Protein AF-A0A7V4J3A4-F1 (afdb_monomer)

Secondary structure (DSSP, 8-state):
-----------------------------------EEE---HHHHHHHHT-SB--S----EEEE-TTSEEEEEEEETTEEEEEEEESS---TT-S-----

Radius of gyration: 26.7 Å; Cα contacts (8 Å, |Δi|>4): 91; chains: 1; bounding box: 48×89×44 Å

pLDDT: mean 77.73, std 22.08, range [35.5, 98.44]

Foldseek 3Di:
DDDDDDDDDDDDDDDDDDDDPPDDDDPDDDPPPQWAWDPDWPVCVCVVPVAPEEDPGDDTDHTDGAQDWDWDFDDDPNHTYTDTDHRDDDDPPDPDPDDD

Nearest PDB structures (foldseek):
  3bb1-assembly4_G  TM=2.651E-01  e=6.239E+00  Pisum sativum
  4o25-assembly2_B  TM=3.210E-01  e=9.818E+00  Mus musculus

Structure (mmCIF, N/CA/C/O backbone):
data_AF-A0A7V4J3A4-F1
#
_entry.id   AF-A0A7V4J3A4-F1
#
loop_
_atom_site.group_PDB
_atom_site.id
_atom_site.type_symbol
_atom_site.label_atom_id
_atom_site.label_alt_id
_atom_site.label_comp_id
_atom_site.label_asym_id
_atom_site.label_entity_id
_atom_site.label_seq_id
_atom_site.pdbx_PDB_ins_code
_atom_site.Cartn_x
_atom_site.Cartn_y
_atom_site.Cartn_z
_atom_site.occupancy
_atom_site.B_iso_or_equiv
_atom_site.auth_seq_id
_atom_site.auth_comp_id
_atom_site.auth_asym_id
_atom_site.auth_atom_id
_atom_site.pdbx_PDB_model_num
ATOM 1 N N . MET A 1 1 ? -27.247 73.627 3.695 1.00 38.22 1 MET A N 1
ATOM 2 C CA . MET A 1 1 ? -27.952 73.612 4.994 1.00 38.22 1 MET A CA 1
ATOM 3 C C . MET A 1 1 ? -29.108 72.636 4.862 1.00 38.22 1 MET A C 1
ATOM 5 O O . MET A 1 1 ? -29.924 72.852 3.978 1.00 38.22 1 MET A O 1
ATOM 9 N N . ALA A 1 2 ? -29.097 71.603 5.714 1.00 40.62 2 ALA A N 1
ATOM 10 C CA . ALA A 1 2 ? -29.952 70.404 5.799 1.00 40.62 2 ALA A CA 1
ATOM 11 C C . ALA A 1 2 ? -29.646 69.289 4.756 1.00 40.62 2 ALA A C 1
ATOM 13 O O . ALA A 1 2 ? -29.792 69.542 3.567 1.00 40.62 2 ALA A O 1
ATOM 14 N N . GLU A 1 3 ? -29.029 68.130 5.075 1.00 41.81 3 GLU A N 1
ATOM 15 C CA . GLU A 1 3 ? -29.383 67.046 6.046 1.00 41.81 3 GLU A CA 1
ATOM 16 C C . GLU A 1 3 ? -30.711 66.372 5.610 1.00 41.81 3 GLU A C 1
ATOM 18 O O . GLU A 1 3 ? -31.686 67.085 5.424 1.00 41.81 3 GLU A O 1
ATOM 23 N N . LEU A 1 4 ? -30.884 65.064 5.357 1.00 38.25 4 LEU A N 1
ATOM 24 C CA . LEU A 1 4 ? -30.324 63.816 5.903 1.00 38.25 4 LEU A CA 1
ATOM 25 C C . LEU A 1 4 ? -30.667 62.615 4.987 1.00 38.25 4 LEU A C 1
ATOM 27 O O . LEU A 1 4 ? -31.643 62.667 4.243 1.00 38.25 4 LEU A O 1
ATOM 31 N N . GLY A 1 5 ? -29.975 61.486 5.189 1.00 35.50 5 GLY A N 1
ATOM 32 C CA . GLY A 1 5 ? -30.557 60.145 4.995 1.00 35.50 5 GLY A CA 1
ATOM 33 C C . GLY A 1 5 ? -29.659 59.180 4.218 1.00 35.50 5 GLY A C 1
ATOM 34 O O . GLY A 1 5 ? -29.697 59.150 2.998 1.00 35.50 5 GLY A O 1
ATOM 35 N N . LEU A 1 6 ? -28.721 58.497 4.884 1.00 43.00 6 LEU A N 1
ATOM 36 C CA . LEU A 1 6 ? -28.856 57.094 5.326 1.00 43.00 6 LEU A CA 1
ATOM 37 C C . LEU A 1 6 ? -29.116 56.091 4.192 1.00 43.00 6 LEU A C 1
ATOM 39 O O . LEU A 1 6 ? -30.218 56.013 3.659 1.00 43.00 6 LEU A O 1
ATOM 43 N N . GLY A 1 7 ? -28.133 55.223 3.938 1.00 36.91 7 GLY A N 1
ATOM 44 C CA . GLY A 1 7 ? -28.383 53.974 3.225 1.00 36.91 7 GLY A CA 1
ATOM 45 C C . GLY A 1 7 ? -27.146 53.318 2.629 1.00 36.91 7 GLY A C 1
ATOM 46 O O . GLY A 1 7 ? -26.986 53.316 1.417 1.00 36.91 7 GLY A O 1
ATOM 47 N N . ALA A 1 8 ? -26.303 52.695 3.453 1.00 53.31 8 ALA A N 1
ATOM 48 C CA . ALA A 1 8 ? -25.577 51.520 2.973 1.00 53.31 8 ALA A CA 1
ATOM 49 C C . ALA A 1 8 ? -26.544 50.328 3.022 1.00 53.31 8 ALA A C 1
ATOM 51 O O . ALA A 1 8 ? -27.169 50.096 4.062 1.00 53.31 8 ALA A O 1
ATOM 52 N N . PRO A 1 9 ? -26.674 49.562 1.928 1.00 48.41 9 PRO A N 1
ATOM 53 C CA . PRO A 1 9 ? -26.463 48.130 2.100 1.00 48.41 9 PRO A CA 1
ATOM 54 C C . PRO A 1 9 ? -25.792 47.420 0.907 1.00 48.41 9 PRO A C 1
ATOM 56 O O . PRO A 1 9 ? -26.167 47.599 -0.241 1.00 48.41 9 PRO A O 1
ATOM 59 N N . ARG A 1 10 ? -24.899 46.499 1.294 1.00 43.31 10 ARG A N 1
ATOM 60 C CA . ARG A 1 10 ? -24.760 45.095 0.851 1.00 43.31 10 ARG A CA 1
ATOM 61 C C . ARG A 1 10 ? -24.271 44.748 -0.567 1.00 43.31 10 ARG A C 1
ATOM 63 O O . ARG A 1 10 ? -24.798 45.171 -1.582 1.00 43.31 10 ARG A O 1
ATOM 70 N N . LEU A 1 11 ? -23.290 43.839 -0.515 1.00 49.56 11 LEU A N 1
ATOM 71 C CA . LEU A 1 11 ? -22.877 42.812 -1.473 1.00 49.56 11 LEU A CA 1
ATOM 72 C C . LEU A 1 11 ? -23.989 42.245 -2.372 1.00 49.56 11 LEU A C 1
ATOM 74 O O . LEU A 1 11 ? -25.128 42.131 -1.920 1.00 49.56 11 LEU A O 1
ATOM 78 N N . ALA A 1 12 ? -23.509 41.693 -3.501 1.00 42.28 12 ALA A N 1
ATOM 79 C CA . ALA A 1 12 ? -24.136 40.831 -4.521 1.00 42.28 12 ALA A CA 1
ATOM 80 C C . ALA A 1 12 ? -24.311 41.641 -5.827 1.00 42.28 12 ALA A C 1
ATOM 82 O O . ALA A 1 12 ? -24.808 42.754 -5.797 1.00 42.28 12 ALA A O 1
ATOM 83 N N . ASP A 1 13 ? -23.760 41.301 -6.996 1.00 48.00 13 ASP A N 1
ATOM 84 C CA . ASP A 1 13 ? -23.892 40.039 -7.726 1.00 48.00 13 ASP A CA 1
ATOM 85 C C . ASP A 1 13 ? -23.024 40.063 -9.002 1.00 48.00 13 ASP A C 1
ATOM 87 O O . ASP A 1 13 ? -23.539 40.414 -10.055 1.00 48.00 13 ASP A O 1
ATOM 91 N N . HIS A 1 14 ? -21.725 39.748 -8.995 1.00 45.56 14 HIS A N 1
ATOM 92 C CA . HIS A 1 14 ? -20.967 39.609 -10.262 1.00 45.56 14 HIS A CA 1
ATOM 93 C C . HIS A 1 14 ? -20.177 38.292 -10.278 1.00 45.56 14 HIS A C 1
ATOM 95 O O . HIS A 1 14 ? -18.949 38.260 -10.253 1.00 45.56 14 HIS A O 1
ATOM 101 N N . CYS A 1 15 ? -20.922 37.182 -10.313 1.00 41.31 15 CYS A N 1
ATOM 102 C CA . CYS A 1 15 ? -20.428 35.865 -10.707 1.00 41.31 15 CYS A CA 1
ATOM 103 C C . CYS A 1 15 ? -20.913 35.525 -12.126 1.00 41.31 15 CYS A C 1
ATOM 105 O O . CYS A 1 15 ? -22.031 35.048 -12.277 1.00 41.31 15 CYS A O 1
ATOM 107 N N . LEU A 1 16 ? -19.994 35.687 -13.097 1.00 51.72 16 LEU A N 1
ATOM 108 C CA . LEU A 1 16 ? -19.887 34.982 -14.396 1.00 51.72 16 LEU A CA 1
ATOM 109 C C . LEU A 1 16 ? -21.030 35.243 -15.413 1.00 51.72 16 LEU A C 1
ATOM 111 O O . LEU A 1 16 ? -22.113 35.623 -14.988 1.00 51.72 16 LEU A O 1
ATOM 115 N N . PRO A 1 17 ? -20.857 35.058 -16.750 1.00 46.97 17 PRO A N 1
ATOM 116 C CA . PRO A 1 17 ? -19.929 34.128 -17.416 1.00 46.97 17 PRO A CA 1
ATOM 117 C C . PRO A 1 17 ? -19.329 34.609 -18.762 1.00 46.97 17 PRO A C 1
ATOM 119 O O . PRO A 1 17 ? -20.051 34.963 -19.692 1.00 46.97 17 PRO A O 1
ATOM 122 N N . THR A 1 18 ? -18.013 34.472 -18.957 1.00 45.25 18 THR A N 1
ATOM 123 C CA . THR A 1 18 ? -17.420 34.614 -20.301 1.00 45.25 18 THR A CA 1
ATOM 124 C C . THR A 1 18 ? -16.850 33.287 -20.786 1.00 45.25 18 THR A C 1
ATOM 126 O O . THR A 1 18 ? -15.768 32.866 -20.396 1.00 45.25 18 THR A O 1
ATOM 129 N N . ALA A 1 19 ? -17.626 32.677 -21.680 1.00 48.25 19 ALA A N 1
ATOM 130 C CA . ALA A 1 19 ? -17.190 31.878 -22.819 1.00 48.25 19 ALA A CA 1
ATOM 131 C C . ALA A 1 19 ? -16.339 30.627 -22.543 1.00 48.25 19 ALA A C 1
ATOM 133 O O . ALA A 1 19 ? -15.111 30.614 -22.617 1.00 48.25 19 ALA A O 1
ATOM 134 N N . VAL A 1 20 ? -17.056 29.510 -22.420 1.00 47.00 20 VAL A N 1
ATOM 135 C CA . VAL A 1 20 ? -16.577 28.177 -22.785 1.00 47.00 20 VAL A CA 1
ATOM 136 C C . VAL A 1 20 ? -16.241 28.169 -24.285 1.00 47.00 20 VAL A C 1
ATOM 138 O O . VAL A 1 20 ? -17.100 27.937 -25.129 1.00 47.00 20 VAL A O 1
ATOM 141 N N . LEU A 1 21 ? -14.978 28.415 -24.631 1.00 48.34 21 LEU A N 1
ATOM 142 C CA . LEU A 1 21 ? -14.401 28.054 -25.928 1.00 48.34 21 LEU A CA 1
ATOM 143 C C . LEU A 1 21 ? -13.641 26.733 -25.760 1.00 48.34 21 LEU A C 1
ATOM 145 O O . LEU A 1 21 ? -12.414 26.688 -25.710 1.00 48.34 21 LEU A O 1
ATOM 149 N N . LEU A 1 22 ? -14.395 25.632 -25.690 1.00 49.72 22 LEU A N 1
ATOM 150 C CA . LEU A 1 22 ? -13.882 24.273 -25.888 1.00 49.72 22 LEU A CA 1
ATOM 151 C C . LEU A 1 22 ? -13.516 24.092 -27.368 1.00 49.72 22 LEU A C 1
ATOM 153 O O . LEU A 1 22 ? -14.213 23.441 -28.146 1.00 49.72 22 LEU A O 1
ATOM 157 N N . ARG A 1 23 ? -12.402 24.698 -27.781 1.00 45.56 23 ARG A N 1
ATOM 158 C CA . ARG A 1 23 ? -11.785 24.441 -29.080 1.00 45.56 23 ARG A CA 1
ATOM 159 C C . ARG A 1 23 ? -10.813 23.278 -28.905 1.00 45.56 23 ARG A C 1
ATOM 161 O O . ARG A 1 23 ? -9.719 23.459 -28.390 1.00 45.56 23 ARG A O 1
ATOM 168 N N . ARG A 1 24 ? -11.279 22.084 -29.291 1.00 53.88 24 ARG A N 1
ATOM 169 C CA . ARG A 1 24 ? -10.513 20.864 -29.615 1.00 53.88 24 ARG A CA 1
ATOM 170 C C . ARG A 1 24 ? -8.987 21.007 -29.464 1.00 53.88 24 ARG A C 1
ATOM 172 O O . ARG A 1 24 ? -8.303 21.336 -30.430 1.00 53.88 24 ARG A O 1
ATOM 179 N N . TYR A 1 25 ? -8.465 20.624 -28.305 1.00 54.91 25 TYR A N 1
ATOM 180 C CA . TYR A 1 25 ? -7.124 20.057 -28.202 1.00 54.91 25 TYR A CA 1
ATOM 181 C C . TYR A 1 25 ? -7.291 18.592 -27.807 1.00 54.91 25 TYR A C 1
ATOM 183 O O . TYR A 1 25 ? -7.616 18.280 -26.670 1.00 54.91 25 TYR A O 1
ATOM 191 N N . PHE A 1 26 ? -7.182 17.721 -28.812 1.00 46.66 26 PHE A N 1
ATOM 192 C CA . PHE A 1 26 ? -6.625 16.372 -28.710 1.00 46.66 26 PHE A CA 1
ATOM 193 C C . PHE A 1 26 ? -6.857 15.614 -27.383 1.00 46.66 26 PHE A C 1
ATOM 195 O O . PHE A 1 26 ? -6.073 15.701 -26.441 1.00 46.66 26 PHE A O 1
ATOM 202 N N . LEU A 1 27 ? -7.866 14.741 -27.360 1.00 61.75 27 LEU A N 1
ATOM 203 C CA . LEU A 1 27 ? -7.775 13.501 -26.584 1.00 61.75 27 LEU A CA 1
ATOM 204 C C . LEU A 1 27 ? -6.569 12.710 -27.119 1.00 61.75 27 LEU A C 1
ATOM 206 O O . LEU A 1 27 ? -6.575 12.341 -28.292 1.00 61.75 27 LEU A O 1
ATOM 210 N N . GLY A 1 28 ? -5.529 12.473 -26.307 1.00 53.22 28 GLY A N 1
ATOM 211 C CA . GLY A 1 28 ? -4.380 11.700 -26.804 1.00 53.22 28 GLY A CA 1
ATOM 212 C C . GLY A 1 28 ? -3.221 11.339 -25.871 1.00 53.22 28 GLY A C 1
ATOM 213 O O . GLY A 1 28 ? -2.359 10.583 -26.302 1.00 53.22 28 GLY A O 1
ATOM 214 N N . ARG A 1 29 ? -3.160 11.804 -24.617 1.00 58.88 29 ARG A N 1
ATOM 215 C CA . ARG A 1 29 ? -2.251 11.255 -23.589 1.00 58.88 29 ARG A CA 1
ATOM 216 C C . ARG A 1 29 ? -2.912 11.422 -22.227 1.00 58.88 29 ARG A C 1
ATOM 218 O O . ARG A 1 29 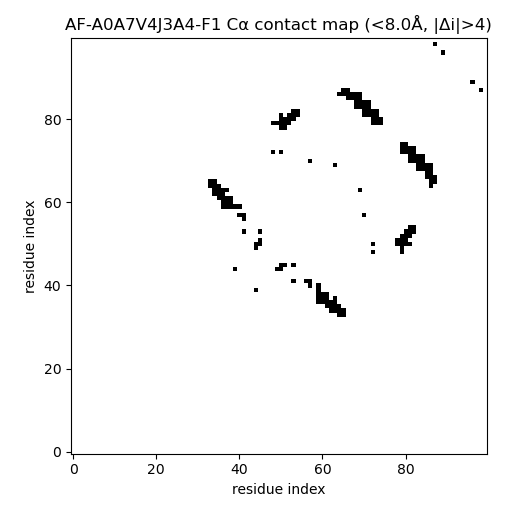? -2.978 12.534 -21.716 1.00 58.88 29 ARG A O 1
ATOM 225 N N . GLY A 1 30 ? -3.432 10.335 -21.660 1.00 61.47 30 GLY A N 1
ATOM 226 C CA . GLY A 1 30 ? -3.840 10.340 -20.259 1.00 61.47 30 GLY A CA 1
ATOM 227 C C . GLY A 1 30 ? -2.634 10.742 -19.418 1.00 61.47 30 GLY A C 1
ATOM 228 O O . GLY A 1 30 ? -1.575 10.124 -19.526 1.00 61.47 30 GLY A O 1
ATOM 229 N N . VAL A 1 31 ? -2.762 11.814 -18.640 1.00 68.12 31 VAL A N 1
ATOM 230 C CA . VAL A 1 31 ? -1.813 12.122 -17.569 1.00 68.12 31 VAL A CA 1
ATOM 231 C C . VAL A 1 31 ? -1.754 10.884 -16.682 1.00 68.12 31 VAL A C 1
ATOM 233 O O . VAL A 1 31 ? -2.719 10.565 -15.995 1.00 68.12 31 VAL A O 1
ATOM 236 N N . MET A 1 32 ? -0.656 10.133 -16.764 1.00 72.44 32 MET A N 1
ATOM 237 C CA . MET A 1 32 ? -0.418 9.022 -15.853 1.00 72.44 32 MET A CA 1
ATOM 238 C C . MET A 1 32 ? -0.433 9.595 -14.437 1.00 72.44 32 MET A C 1
ATOM 240 O O . MET A 1 32 ? 0.289 10.552 -14.147 1.00 72.44 32 MET A O 1
ATOM 244 N N . CYS A 1 33 ? -1.250 9.025 -13.558 1.00 79.88 33 CYS A N 1
ATOM 245 C CA . CYS A 1 33 ? -1.229 9.310 -12.128 1.00 79.88 33 CYS A CA 1
ATOM 246 C C . CYS A 1 33 ? 0.058 8.729 -11.516 1.00 79.88 33 CYS A C 1
ATOM 248 O O . CYS A 1 33 ? 0.056 7.710 -10.838 1.00 79.88 33 CYS A O 1
ATOM 250 N N . GLY A 1 34 ? 1.188 9.376 -11.806 1.00 86.38 34 GLY A N 1
ATOM 251 C CA . GLY A 1 34 ? 2.510 8.988 -11.320 1.00 86.38 34 GLY A CA 1
ATOM 252 C C . GLY A 1 34 ? 2.826 9.508 -9.921 1.00 86.38 34 GLY A C 1
ATOM 253 O O . GLY A 1 34 ? 3.916 9.250 -9.431 1.00 86.38 34 GLY A O 1
ATOM 254 N N . ARG A 1 35 ? 1.919 10.258 -9.277 1.00 92.88 35 ARG A N 1
ATOM 255 C CA . ARG A 1 35 ? 2.081 10.751 -7.899 1.00 92.88 35 ARG A CA 1
ATOM 256 C C . ARG A 1 35 ? 0.741 10.783 -7.173 1.00 92.88 35 ARG A C 1
ATOM 258 O O . ARG A 1 35 ? -0.279 11.051 -7.806 1.00 92.88 35 ARG A O 1
ATOM 265 N N . PHE A 1 36 ? 0.750 10.546 -5.864 1.00 93.81 36 PHE A N 1
ATOM 266 C CA . PHE A 1 36 ? -0.450 10.643 -5.030 1.00 93.81 36 PHE A CA 1
ATOM 267 C C . PHE A 1 36 ? -0.137 11.069 -3.591 1.00 93.81 36 PHE A C 1
ATOM 269 O O . PHE A 1 36 ? 1.021 11.252 -3.209 1.00 93.81 36 PHE A O 1
ATOM 276 N N . VAL A 1 37 ? -1.198 11.269 -2.810 1.00 95.44 37 VAL A N 1
ATOM 277 C CA . VAL A 1 37 ? -1.148 11.714 -1.416 1.00 95.44 37 VAL A CA 1
ATOM 278 C C . VAL A 1 37 ? -1.700 10.620 -0.511 1.00 95.44 37 VAL A C 1
ATOM 280 O O . VAL A 1 37 ? -2.748 10.049 -0.798 1.00 95.44 37 VAL A O 1
ATOM 283 N N . LEU A 1 38 ? -1.031 10.398 0.615 1.00 95.44 38 LEU A N 1
ATOM 284 C CA . LEU A 1 38 ? -1.552 9.692 1.776 1.00 95.44 38 LEU A CA 1
ATOM 285 C C . LEU A 1 38 ? -1.671 10.693 2.928 1.00 95.44 38 LEU A C 1
ATOM 287 O O . LEU A 1 38 ? -0.671 11.020 3.566 1.00 95.44 38 LEU A O 1
ATOM 291 N N . TYR A 1 39 ? -2.877 11.205 3.162 1.00 95.75 39 TYR A N 1
ATOM 292 C CA . TYR A 1 39 ? -3.169 12.128 4.267 1.00 95.75 39 TYR A CA 1
ATOM 293 C C . TYR A 1 39 ? -3.962 11.469 5.402 1.00 95.75 39 TYR A C 1
ATOM 295 O O . TYR A 1 39 ? -3.985 12.010 6.504 1.00 95.75 39 TYR A O 1
ATOM 303 N N . SER A 1 40 ? -4.588 10.318 5.143 1.00 95.88 40 SER A N 1
ATOM 304 C CA . SER A 1 40 ? -5.379 9.585 6.130 1.00 95.88 40 SER A CA 1
ATOM 305 C C . SER A 1 40 ? -4.503 9.014 7.241 1.00 95.88 40 SER A C 1
ATOM 307 O O . SER A 1 40 ? -3.402 8.508 7.003 1.00 95.88 40 SER A O 1
ATOM 309 N N . SER A 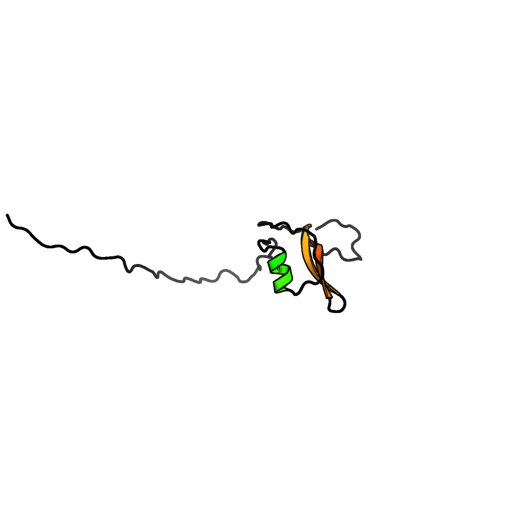1 41 ? -5.019 9.087 8.459 1.00 95.81 41 SER A N 1
ATOM 310 C CA . SER A 1 41 ? -4.485 8.397 9.624 1.00 95.81 41 SER A CA 1
ATOM 311 C C . SER A 1 41 ? -4.668 6.884 9.503 1.00 95.81 41 SER A C 1
ATOM 313 O O . SER A 1 41 ? -5.460 6.382 8.702 1.00 95.81 41 SER A O 1
ATOM 315 N N . LEU A 1 42 ? -3.922 6.139 10.320 1.00 95.69 42 LEU A N 1
ATOM 316 C CA . LEU A 1 42 ? -4.047 4.687 10.344 1.00 95.69 42 LEU A CA 1
ATOM 317 C C . LEU A 1 42 ? -5.447 4.243 10.789 1.00 95.69 42 LEU A C 1
ATOM 319 O O . LEU A 1 42 ? -6.000 3.332 10.183 1.00 95.69 42 LEU A O 1
ATOM 323 N N . ASP A 1 43 ? -6.028 4.904 11.791 1.00 96.19 43 ASP A N 1
ATOM 324 C CA . ASP A 1 43 ? -7.347 4.551 12.330 1.00 96.19 43 ASP A CA 1
ATOM 325 C C . ASP A 1 43 ? -8.457 4.737 11.288 1.00 96.19 43 ASP A C 1
ATOM 327 O O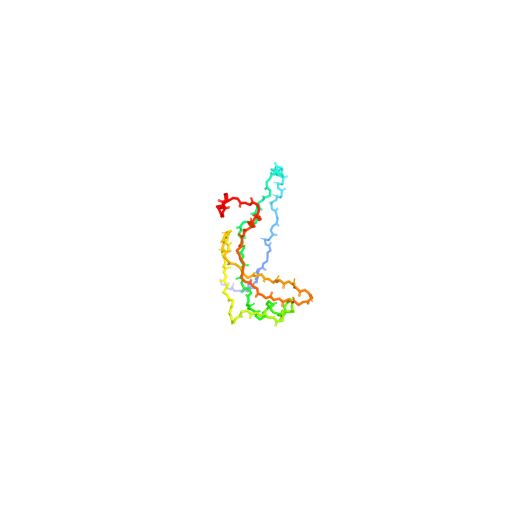 . ASP A 1 43 ? -9.320 3.872 11.144 1.00 96.19 43 ASP A O 1
ATOM 331 N N . GLU A 1 44 ? -8.393 5.810 10.491 1.00 97.06 44 GLU A N 1
ATOM 332 C CA . GLU A 1 44 ? -9.323 6.030 9.374 1.00 97.06 44 GLU A CA 1
ATOM 333 C C . GLU A 1 44 ? -9.243 4.900 8.342 1.00 97.06 44 GLU A C 1
ATOM 335 O O . GLU A 1 44 ? -10.269 4.445 7.843 1.00 97.06 44 GLU A O 1
ATOM 340 N N . ILE A 1 45 ? -8.036 4.415 8.035 1.00 96.88 45 ILE A N 1
ATOM 341 C CA . ILE A 1 45 ? -7.833 3.304 7.095 1.00 96.88 45 ILE A CA 1
ATOM 342 C C . ILE A 1 45 ? -8.343 1.994 7.697 1.00 96.88 45 ILE A C 1
ATOM 344 O O . ILE A 1 45 ? -9.040 1.240 7.020 1.00 96.88 45 ILE A O 1
ATOM 348 N N . VAL A 1 46 ? -8.031 1.725 8.967 1.00 9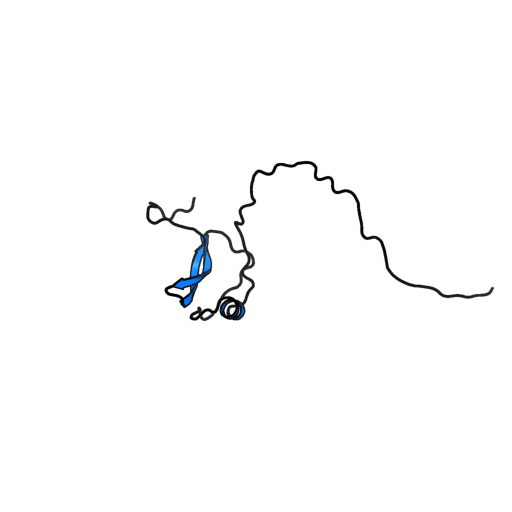7.25 46 VAL A N 1
ATOM 349 C CA . VAL A 1 46 ? -8.489 0.516 9.662 1.00 97.25 46 VAL A CA 1
ATOM 350 C C . VAL A 1 46 ? -10.011 0.450 9.669 1.00 97.25 46 VAL A C 1
ATOM 352 O O . VAL A 1 46 ? -10.575 -0.584 9.317 1.00 97.25 46 VAL A O 1
ATOM 355 N N . GLN A 1 47 ? -10.669 1.563 9.989 1.00 97.31 47 GLN A N 1
ATOM 356 C CA . GLN A 1 47 ? -12.122 1.651 10.014 1.00 97.31 47 GLN A CA 1
ATOM 357 C C . GLN A 1 47 ? -12.740 1.565 8.613 1.00 97.31 47 GLN A C 1
ATOM 359 O O . GLN A 1 47 ? -13.732 0.865 8.428 1.00 97.31 47 GLN A O 1
ATOM 364 N N . ALA A 1 48 ? -12.176 2.262 7.622 1.00 97.69 48 ALA A N 1
ATOM 365 C CA . ALA A 1 48 ? -12.738 2.304 6.273 1.00 97.69 48 ALA A CA 1
ATOM 366 C C . ALA A 1 48 ? -12.650 0.956 5.542 1.00 97.69 48 ALA A C 1
ATOM 368 O O . ALA A 1 48 ? -13.512 0.654 4.717 1.00 97.69 48 ALA A O 1
ATOM 369 N N . PHE A 1 49 ? -11.616 0.159 5.828 1.00 97.38 49 PHE A N 1
ATOM 370 C CA . PHE A 1 49 ? -11.352 -1.093 5.118 1.00 97.38 49 PHE A CA 1
ATOM 371 C C . PHE A 1 49 ? -11.572 -2.361 5.953 1.00 97.38 49 PHE A C 1
ATOM 373 O O . PHE A 1 49 ? -11.430 -3.451 5.398 1.00 97.38 49 PHE A O 1
ATOM 380 N N . ASP A 1 50 ? -11.952 -2.241 7.229 1.00 97.50 50 ASP A N 1
ATOM 381 C CA . ASP A 1 50 ? -12.102 -3.366 8.166 1.00 97.50 50 ASP A CA 1
ATOM 382 C C . ASP A 1 50 ? -10.803 -4.189 8.277 1.00 97.50 50 ASP A C 1
ATOM 384 O O . ASP A 1 50 ? -10.725 -5.375 7.949 1.00 97.50 50 ASP A O 1
ATOM 388 N N . VAL A 1 51 ? -9.717 -3.500 8.639 1.00 97.75 51 VAL A N 1
ATOM 389 C CA . VAL A 1 51 ? -8.372 -4.088 8.713 1.00 97.75 51 VAL A CA 1
ATOM 390 C C . VAL A 1 51 ? -8.192 -4.825 10.038 1.00 97.75 51 VAL A C 1
ATOM 392 O O . VAL A 1 51 ? -8.270 -4.230 11.109 1.00 97.75 51 VAL A O 1
ATOM 395 N N . ALA A 1 52 ? -7.840 -6.107 9.969 1.00 97.38 52 ALA A N 1
ATOM 396 C CA . ALA A 1 52 ? -7.595 -6.940 11.144 1.00 97.38 52 ALA A CA 1
ATOM 397 C C . ALA A 1 52 ? -6.183 -6.765 11.728 1.00 97.38 52 ALA A C 1
ATOM 399 O O . ALA A 1 52 ? -5.950 -7.029 12.906 1.00 97.38 52 ALA A O 1
ATOM 400 N N . THR A 1 53 ? -5.199 -6.384 10.910 1.00 96.25 53 THR A N 1
ATOM 401 C CA . THR A 1 53 ? -3.803 -6.230 11.349 1.00 96.25 53 THR A CA 1
ATOM 402 C C . THR A 1 53 ? -3.128 -5.068 10.637 1.00 96.25 53 THR A C 1
ATOM 404 O O . THR A 1 53 ? -3.157 -4.974 9.413 1.00 96.25 53 THR A O 1
ATOM 407 N N . ALA A 1 54 ? -2.486 -4.193 11.404 1.00 95.44 54 ALA A N 1
ATOM 408 C CA . ALA A 1 54 ? -1.861 -2.976 10.910 1.00 95.44 54 ALA A CA 1
ATOM 409 C C . ALA A 1 54 ? -0.506 -2.722 11.599 1.00 95.44 54 ALA A C 1
ATOM 411 O O . ALA A 1 54 ? -0.284 -3.214 12.710 1.00 95.44 54 ALA A O 1
ATOM 412 N N . PRO A 1 55 ? 0.407 -1.951 10.975 1.00 93.88 55 PRO A N 1
ATOM 413 C CA . PRO A 1 55 ? 1.641 -1.515 11.622 1.00 93.88 55 PRO A CA 1
ATOM 414 C C . PRO A 1 55 ? 1.338 -0.579 12.804 1.00 93.88 55 PRO A C 1
ATOM 416 O O . PRO A 1 55 ? 0.277 0.035 12.849 1.00 93.88 55 PRO A O 1
ATOM 419 N N . PRO A 1 56 ? 2.275 -0.379 13.747 1.00 92.88 56 PRO A N 1
ATOM 420 C CA . PRO A 1 56 ? 2.034 0.474 14.914 1.00 92.88 56 PRO A CA 1
ATOM 421 C C . PRO A 1 56 ? 1.862 1.959 14.564 1.00 92.88 56 PRO A C 1
ATOM 423 O O . PRO A 1 56 ? 1.348 2.728 15.373 1.00 92.88 56 PRO A O 1
ATOM 426 N N . ARG A 1 57 ? 2.360 2.393 13.401 1.00 92.06 57 ARG A N 1
ATOM 427 C CA . ARG A 1 57 ? 2.238 3.767 12.903 1.00 92.06 57 ARG A CA 1
ATOM 428 C C . ARG A 1 57 ? 2.203 3.764 11.383 1.00 92.06 57 ARG A C 1
ATOM 430 O O . ARG A 1 57 ? 2.856 2.938 10.753 1.00 92.06 57 ARG A O 1
ATOM 437 N N . LEU A 1 58 ? 1.530 4.763 10.823 1.00 94.06 58 LEU A N 1
ATOM 438 C CA . LEU A 1 58 ? 1.538 5.071 9.399 1.00 94.06 58 LEU A CA 1
ATOM 439 C C . LEU A 1 58 ? 2.034 6.503 9.188 1.00 94.06 58 LEU A C 1
ATOM 441 O O . LEU A 1 58 ? 1.602 7.418 9.888 1.00 94.06 58 LEU A O 1
ATOM 445 N N . ARG A 1 59 ? 2.957 6.702 8.242 1.00 91.50 59 ARG A N 1
ATOM 446 C CA . ARG A 1 59 ? 3.445 8.040 7.880 1.00 91.50 59 ARG A CA 1
ATOM 447 C C . ARG A 1 59 ? 2.610 8.605 6.741 1.00 91.50 59 ARG A C 1
ATOM 449 O O . ARG A 1 59 ? 2.474 7.965 5.703 1.00 91.50 59 ARG A O 1
ATOM 456 N N . THR A 1 60 ? 2.116 9.823 6.916 1.00 93.62 60 THR A N 1
ATOM 457 C CA . THR A 1 60 ? 1.492 10.583 5.834 1.00 93.62 60 THR A CA 1
ATOM 458 C C . THR A 1 60 ? 2.551 11.107 4.864 1.00 93.62 60 THR A C 1
ATOM 460 O O . THR A 1 60 ? 3.701 11.358 5.233 1.00 93.62 60 THR A O 1
ATOM 463 N N . SER A 1 61 ? 2.175 11.257 3.597 1.00 94.00 61 SER A N 1
ATOM 464 C CA . SER A 1 61 ? 3.026 11.825 2.554 1.00 94.00 61 SER A CA 1
ATOM 465 C C . SER A 1 61 ? 2.171 12.542 1.521 1.00 94.00 61 SER A C 1
ATOM 467 O O . SER A 1 61 ? 1.285 11.953 0.908 1.00 94.00 61 SER A O 1
ATOM 469 N N . TYR A 1 62 ? 2.468 13.818 1.293 1.00 95.06 62 TYR A N 1
ATOM 470 C CA . TYR A 1 62 ? 1.786 14.650 0.297 1.00 95.06 62 TYR A CA 1
ATOM 471 C C . TYR A 1 62 ? 2.389 14.542 -1.102 1.00 95.06 62 TYR A C 1
ATOM 473 O O . TYR A 1 62 ? 2.014 15.290 -2.002 1.00 95.06 62 TYR A O 1
ATOM 481 N N . ASN A 1 63 ? 3.361 13.647 -1.280 1.00 94.62 63 ASN A N 1
ATOM 482 C CA . ASN A 1 63 ? 4.105 13.549 -2.520 1.00 94.62 63 ASN A CA 1
ATOM 483 C C . ASN A 1 63 ? 4.704 12.154 -2.718 1.00 94.62 63 ASN A C 1
ATOM 485 O O . ASN A 1 63 ? 5.920 12.005 -2.856 1.00 94.62 63 ASN A O 1
ATOM 489 N N . ILE A 1 64 ? 3.850 11.134 -2.703 1.00 94.94 64 ILE A N 1
ATOM 490 C CA . ILE A 1 64 ? 4.270 9.768 -2.991 1.00 94.94 64 ILE A CA 1
ATOM 491 C C . ILE A 1 64 ? 4.630 9.683 -4.475 1.00 94.94 64 ILE A C 1
ATOM 493 O O . ILE A 1 64 ? 3.848 10.092 -5.333 1.00 94.94 64 ILE A O 1
ATOM 497 N N . ALA A 1 65 ? 5.827 9.186 -4.763 1.00 93.56 65 ALA A N 1
ATOM 498 C CA . ALA A 1 65 ? 6.394 9.018 -6.095 1.00 93.56 65 ALA A CA 1
ATOM 499 C C . ALA A 1 65 ? 6.590 7.527 -6.409 1.00 93.56 65 ALA A C 1
ATOM 501 O O . ALA A 1 65 ? 6.656 6.724 -5.472 1.00 93.56 65 ALA A O 1
ATOM 502 N N . PRO A 1 66 ? 6.735 7.144 -7.692 1.00 91.38 66 PRO A N 1
ATOM 503 C CA . PRO A 1 66 ? 7.022 5.765 -8.057 1.00 91.38 66 PRO A CA 1
ATOM 504 C C . PRO A 1 66 ? 8.272 5.287 -7.321 1.00 91.38 66 PRO A C 1
ATOM 506 O O . PRO A 1 66 ? 9.099 6.104 -6.916 1.00 91.38 66 PRO A O 1
ATOM 509 N N . THR A 1 67 ? 8.411 3.972 -7.168 1.00 89.25 67 THR A N 1
ATOM 510 C CA . THR A 1 67 ? 9.545 3.306 -6.505 1.00 89.25 67 THR A CA 1
ATOM 511 C C . THR A 1 67 ? 9.608 3.472 -4.986 1.00 89.25 67 THR A C 1
ATOM 513 O O . THR A 1 67 ? 10.446 2.841 -4.342 1.00 89.25 67 THR A O 1
ATOM 516 N N . GLN A 1 68 ? 8.758 4.311 -4.395 1.00 92.19 68 GLN A N 1
ATOM 517 C CA . GLN A 1 68 ? 8.697 4.484 -2.947 1.00 92.19 68 GLN A CA 1
ATOM 518 C C . GLN A 1 68 ? 7.914 3.352 -2.281 1.00 92.19 68 GLN A C 1
ATOM 520 O O . GLN A 1 68 ? 7.007 2.767 -2.874 1.00 92.19 68 GLN A O 1
ATOM 525 N N . THR A 1 69 ? 8.255 3.068 -1.025 1.00 93.00 69 THR A N 1
ATOM 526 C CA . THR A 1 69 ? 7.461 2.187 -0.168 1.00 93.00 69 THR A CA 1
ATOM 527 C C . THR A 1 69 ? 6.185 2.902 0.265 1.00 93.00 69 THR A C 1
ATOM 529 O O . THR A 1 69 ? 6.236 4.037 0.740 1.00 93.00 69 THR A O 1
ATOM 532 N N . VAL A 1 70 ? 5.046 2.238 0.102 1.00 94.75 70 VAL A N 1
ATOM 533 C CA . VAL A 1 70 ? 3.710 2.750 0.415 1.00 94.75 70 VAL A CA 1
ATOM 534 C C . VAL A 1 70 ? 2.932 1.713 1.215 1.00 94.75 70 VAL A C 1
ATOM 536 O O . VAL A 1 70 ? 3.178 0.513 1.091 1.00 94.75 70 VAL A O 1
ATOM 539 N N . ALA A 1 71 ? 1.984 2.173 2.029 1.00 95.25 71 ALA A N 1
ATOM 540 C CA . ALA A 1 71 ? 1.053 1.282 2.706 1.00 95.25 71 ALA A CA 1
ATOM 541 C C . ALA A 1 71 ? -0.009 0.770 1.728 1.00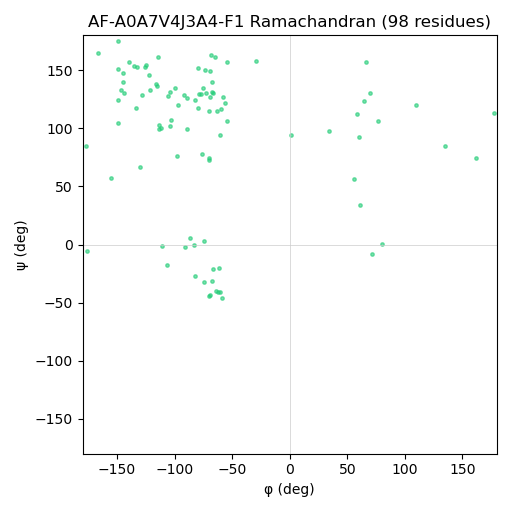 95.25 71 ALA A C 1
ATOM 543 O O . ALA A 1 71 ? -0.589 1.541 0.962 1.00 95.25 71 ALA A O 1
ATOM 544 N N . VAL A 1 72 ? -0.268 -0.531 1.785 1.00 96.00 72 VAL A N 1
ATOM 545 C CA . VAL A 1 72 ? -1.224 -1.245 0.945 1.00 96.00 72 VAL A CA 1
ATOM 546 C C . VAL A 1 72 ? -2.138 -2.055 1.849 1.00 96.00 72 VAL A C 1
ATOM 548 O O . VAL A 1 72 ? -1.662 -2.812 2.692 1.00 96.00 72 VAL A O 1
ATOM 551 N N . VAL A 1 73 ? -3.449 -1.914 1.661 1.00 97.38 73 VAL A N 1
ATOM 552 C CA . VAL A 1 73 ? -4.415 -2.845 2.249 1.00 97.38 73 VAL A CA 1
ATOM 553 C C . VAL A 1 73 ? -4.440 -4.097 1.380 1.00 97.38 73 VAL A C 1
ATOM 555 O O . VAL A 1 73 ? -4.785 -4.027 0.199 1.00 97.38 73 VAL A O 1
ATOM 558 N N . LEU A 1 74 ? -4.057 -5.232 1.952 1.00 97.50 74 LEU A N 1
ATOM 559 C CA . LEU A 1 74 ? -3.999 -6.519 1.277 1.00 97.50 74 LEU A CA 1
ATOM 560 C C . LEU A 1 74 ? -5.008 -7.481 1.896 1.00 97.50 74 LEU A C 1
ATOM 562 O O . LEU A 1 74 ? -5.096 -7.586 3.113 1.00 97.50 74 LEU A O 1
ATOM 566 N N . GLU A 1 75 ? -5.739 -8.219 1.062 1.00 97.81 75 GLU A N 1
ATOM 567 C CA . GLU A 1 75 ? -6.646 -9.271 1.519 1.00 97.81 75 GLU A CA 1
ATOM 568 C C . GLU A 1 75 ? -6.055 -10.656 1.240 1.00 97.81 75 GLU A C 1
ATOM 570 O O . GLU A 1 75 ? -5.670 -10.970 0.110 1.00 97.81 75 GLU A O 1
ATOM 575 N N . ARG A 1 76 ? -5.998 -11.507 2.269 1.00 97.31 76 ARG A N 1
ATOM 576 C CA . ARG A 1 76 ? -5.614 -12.919 2.153 1.00 97.31 76 ARG A CA 1
ATOM 577 C C . ARG A 1 76 ? -6.609 -13.776 2.925 1.00 97.31 76 ARG A C 1
ATOM 579 O O . ARG A 1 76 ? -6.734 -13.648 4.137 1.00 97.31 76 ARG A O 1
ATOM 586 N N . GLY A 1 77 ? -7.321 -14.655 2.219 1.00 96.56 77 GLY A N 1
ATOM 587 C CA . GLY A 1 77 ? -8.294 -15.559 2.845 1.00 96.56 77 GLY A CA 1
ATOM 588 C C . GLY A 1 77 ? -9.438 -14.833 3.565 1.00 96.56 77 GLY A C 1
ATOM 589 O O . GLY A 1 77 ? -9.880 -15.300 4.607 1.00 96.56 77 GLY A O 1
ATOM 590 N N . GLY A 1 78 ? -9.878 -13.681 3.046 1.00 96.88 78 GLY A N 1
ATOM 591 C CA . GLY A 1 78 ? -10.940 -12.862 3.644 1.00 96.88 78 GLY A CA 1
ATOM 592 C C . GLY A 1 78 ? -10.496 -11.978 4.815 1.00 96.88 78 GLY A C 1
ATOM 593 O O . GLY A 1 78 ? -11.314 -11.245 5.357 1.00 96.88 78 GLY A O 1
ATOM 594 N N . VAL A 1 79 ? -9.216 -12.014 5.195 1.00 97.44 79 VAL A N 1
ATOM 595 C CA . VAL A 1 79 ? -8.646 -11.153 6.238 1.00 97.44 79 VAL A CA 1
ATOM 596 C C . VAL A 1 79 ? -7.834 -10.043 5.585 1.00 97.44 79 VAL A C 1
ATOM 598 O O . VAL A 1 79 ? -7.001 -10.318 4.718 1.00 97.44 79 VAL A O 1
ATOM 601 N N . ARG 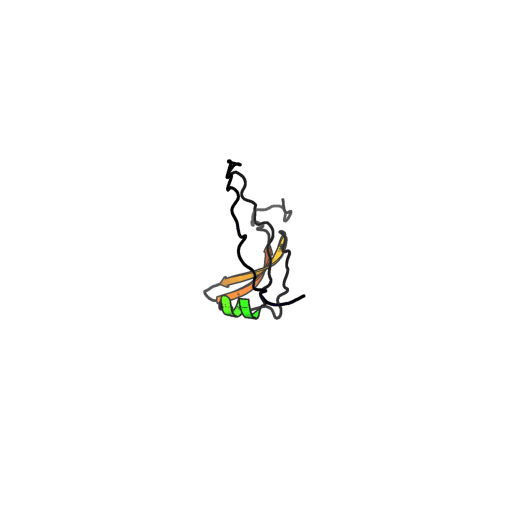A 1 80 ? -8.062 -8.794 6.007 1.00 98.44 80 ARG A N 1
ATOM 602 C CA . ARG A 1 80 ? -7.323 -7.627 5.512 1.00 98.44 80 ARG A CA 1
ATOM 603 C C . ARG A 1 80 ? -6.225 -7.193 6.470 1.00 98.44 80 ARG A C 1
ATOM 605 O O . ARG A 1 80 ? -6.452 -7.070 7.674 1.00 98.44 80 ARG A O 1
ATOM 612 N N . SER A 1 81 ? -5.055 -6.912 5.918 1.00 97.75 81 SER A N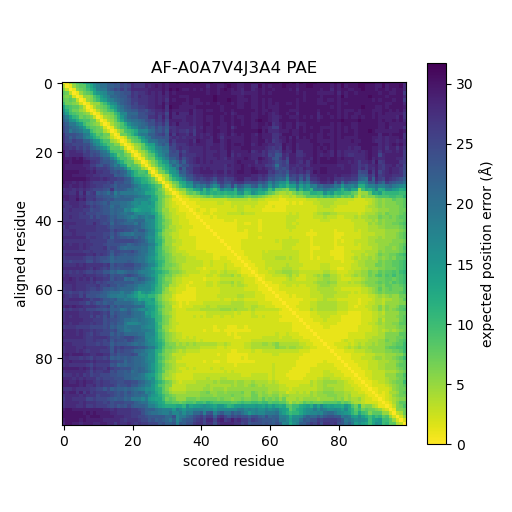 1
ATOM 613 C CA . SER A 1 81 ? -3.893 -6.357 6.610 1.00 97.75 81 SER A CA 1
ATOM 614 C C . SER A 1 81 ? -3.420 -5.078 5.922 1.00 97.75 81 SER A C 1
ATOM 616 O O . SER A 1 81 ? -3.630 -4.895 4.726 1.00 97.75 81 SER A O 1
ATOM 618 N N . VAL A 1 82 ? -2.763 -4.188 6.666 1.00 97.69 82 VAL A N 1
ATOM 619 C CA . VAL A 1 82 ? -1.968 -3.097 6.086 1.00 97.69 82 VAL A CA 1
ATOM 620 C C . VAL A 1 82 ? -0.507 -3.530 6.055 1.00 97.69 82 VAL A C 1
ATOM 622 O O . VAL A 1 82 ? 0.086 -3.804 7.097 1.00 97.69 82 VAL A O 1
ATOM 625 N N . GLU A 1 83 ? 0.074 -3.568 4.860 1.00 95.25 83 GLU A N 1
ATOM 626 C CA . GLU A 1 83 ? 1.460 -3.972 4.612 1.00 95.25 83 GLU A CA 1
ATOM 627 C C . GLU A 1 83 ? 2.215 -2.891 3.830 1.00 95.25 83 GLU A C 1
ATOM 629 O O . GLU A 1 83 ? 1.630 -2.121 3.070 1.00 95.25 83 GLU A O 1
ATOM 634 N N . GLU A 1 84 ? 3.533 -2.828 4.006 1.00 93.88 84 GLU A N 1
ATOM 635 C CA . GLU A 1 84 ? 4.400 -1.931 3.242 1.00 93.88 84 GLU A CA 1
ATOM 636 C C . GLU A 1 84 ? 4.885 -2.618 1.957 1.00 93.88 84 GLU A C 1
ATOM 638 O O . GLU A 1 84 ? 5.469 -3.701 1.998 1.00 93.88 84 GLU A O 1
ATOM 643 N N . MET A 1 85 ? 4.671 -1.980 0.804 1.00 93.56 85 MET A N 1
ATOM 644 C CA . MET A 1 85 ? 5.093 -2.494 -0.504 1.00 93.56 85 MET A CA 1
ATOM 645 C C . MET A 1 85 ? 5.748 -1.405 -1.348 1.00 93.56 85 MET A C 1
ATOM 647 O O . MET A 1 85 ? 5.447 -0.224 -1.203 1.00 93.56 85 MET A O 1
ATOM 651 N N . VAL A 1 86 ? 6.624 -1.797 -2.273 1.00 92.31 86 VAL A N 1
ATOM 652 C CA . VAL A 1 86 ? 7.217 -0.865 -3.242 1.00 92.31 86 VAL A CA 1
ATOM 653 C C . VAL A 1 86 ? 6.202 -0.547 -4.336 1.00 92.31 86 VAL A C 1
ATOM 655 O O . VAL A 1 86 ? 5.653 -1.452 -4.967 1.00 92.31 86 VAL A O 1
ATOM 658 N N . TRP A 1 87 ? 5.994 0.740 -4.618 1.00 91.69 87 TRP A N 1
ATOM 659 C CA . TRP A 1 87 ? 5.184 1.186 -5.746 1.00 91.69 87 TRP A CA 1
ATOM 660 C C . TRP A 1 87 ? 5.944 1.029 -7.071 1.00 91.69 87 TRP A C 1
ATOM 662 O O . TRP A 1 87 ? 6.485 1.975 -7.641 1.00 91.69 87 TRP A O 1
ATOM 672 N N . GLY A 1 88 ? 5.995 -0.208 -7.551 1.00 90.06 88 GLY A N 1
ATOM 673 C CA . GLY A 1 88 ? 6.613 -0.587 -8.814 1.00 90.06 88 GLY A CA 1
ATOM 674 C C . GLY A 1 88 ? 6.531 -2.096 -8.994 1.00 90.06 88 GLY A C 1
ATOM 675 O O . GLY A 1 88 ? 7.146 -2.845 -8.238 1.00 90.06 88 GLY A O 1
ATOM 676 N N . LEU A 1 89 ? 5.750 -2.553 -9.975 1.00 88.88 89 LEU A N 1
ATOM 677 C CA . LEU A 1 89 ? 5.623 -3.980 -10.258 1.00 88.88 89 LEU A CA 1
ATOM 678 C C . LEU A 1 89 ? 6.931 -4.496 -10.865 1.00 88.88 89 LEU A C 1
ATOM 680 O O . LEU A 1 89 ? 7.285 -4.125 -11.982 1.00 88.88 89 LEU A O 1
ATOM 684 N N . ILE A 1 90 ? 7.611 -5.389 -10.150 1.00 87.81 90 ILE A N 1
ATOM 685 C CA . ILE A 1 90 ? 8.755 -6.137 -10.673 1.00 87.81 90 ILE A CA 1
ATOM 686 C C . ILE A 1 90 ? 8.261 -7.552 -10.986 1.00 87.81 90 ILE A C 1
ATOM 688 O O . ILE A 1 90 ? 7.977 -8.313 -10.056 1.00 87.81 90 ILE A O 1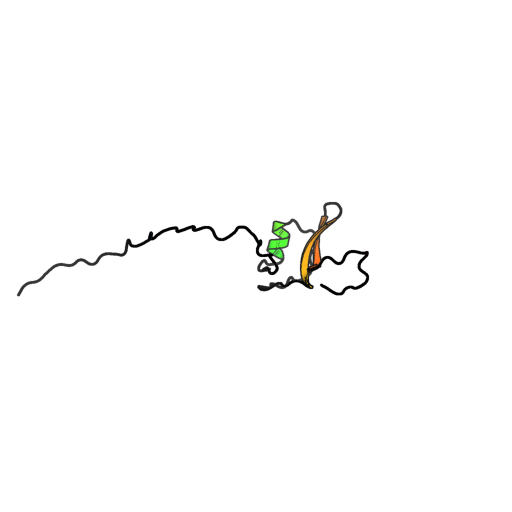
ATOM 692 N N . PRO A 1 91 ? 8.105 -7.922 -12.267 1.00 88.88 91 PRO A N 1
ATOM 693 C CA . PRO A 1 91 ? 7.661 -9.259 -12.612 1.00 88.88 91 PRO A CA 1
ATOM 694 C C . PRO A 1 91 ? 8.749 -10.290 -12.293 1.00 88.88 91 PRO A C 1
ATOM 696 O O . PRO A 1 91 ? 9.940 -10.013 -12.411 1.00 88.88 91 PRO A O 1
ATOM 699 N N . ALA A 1 92 ? 8.342 -11.515 -11.957 1.00 89.44 92 ALA A N 1
ATOM 700 C CA . ALA A 1 92 ? 9.265 -12.584 -11.559 1.00 89.44 92 ALA A CA 1
ATOM 701 C C . ALA A 1 92 ? 10.277 -12.994 -12.652 1.00 89.44 92 ALA A C 1
ATOM 703 O O . ALA A 1 92 ? 11.302 -13.592 -12.344 1.00 89.44 92 ALA A O 1
ATOM 704 N N . TRP A 1 93 ? 9.995 -12.683 -13.921 1.00 88.38 93 TRP A N 1
ATOM 705 C CA . TRP A 1 93 ? 10.872 -12.970 -15.062 1.00 88.38 93 TRP A CA 1
ATOM 706 C C . TRP A 1 93 ? 11.857 -11.833 -15.385 1.00 88.38 93 TRP A C 1
ATOM 708 O O . TRP A 1 93 ? 12.662 -11.970 -16.309 1.00 88.38 93 TRP A O 1
ATOM 718 N N . ALA A 1 94 ? 11.801 -10.708 -14.664 1.00 88.19 94 ALA A N 1
ATOM 719 C CA . ALA A 1 94 ? 12.736 -9.607 -14.863 1.00 88.19 94 ALA A CA 1
ATOM 720 C C . ALA A 1 94 ? 14.158 -10.025 -14.456 1.00 88.19 94 ALA A C 1
ATOM 722 O O . ALA A 1 94 ? 14.373 -10.556 -13.368 1.00 88.19 94 ALA A O 1
ATOM 723 N N . LYS A 1 95 ? 15.133 -9.766 -15.336 1.00 79.31 95 LYS A N 1
ATOM 724 C CA . LYS A 1 95 ? 16.555 -10.061 -15.083 1.00 79.31 95 LYS A CA 1
ATOM 725 C C . LYS A 1 95 ? 17.189 -9.082 -14.097 1.00 79.31 95 LYS A C 1
ATOM 727 O O . LYS A 1 95 ? 18.044 -9.484 -13.320 1.00 79.31 95 LYS A O 1
ATOM 732 N N . ASP A 1 96 ? 16.726 -7.835 -14.104 1.00 75.25 96 ASP A N 1
ATOM 733 C CA . ASP A 1 96 ? 17.185 -6.778 -13.212 1.00 75.25 96 ASP A CA 1
ATOM 734 C C . ASP A 1 96 ? 16.015 -6.208 -12.411 1.00 75.25 96 ASP A C 1
ATOM 736 O O . ASP A 1 96 ? 14.905 -6.049 -12.918 1.00 75.25 96 ASP A O 1
ATOM 740 N N . ARG A 1 97 ? 16.294 -5.817 -11.162 1.00 65.12 97 ARG A N 1
ATOM 741 C CA . ARG A 1 97 ? 15.394 -4.967 -10.353 1.00 65.12 97 ARG A CA 1
ATOM 742 C C . ARG A 1 97 ? 15.420 -3.503 -10.821 1.00 65.12 97 ARG A C 1
ATOM 744 O O . ARG A 1 97 ? 14.813 -2.646 -10.184 1.00 65.12 97 ARG A O 1
ATOM 751 N N . GLY A 1 98 ? 16.173 -3.226 -11.889 1.00 55.38 98 GLY A N 1
ATOM 752 C CA . GLY A 1 98 ? 16.316 -1.926 -12.518 1.00 55.38 98 GLY A CA 1
ATOM 753 C C . GLY A 1 98 ? 14.981 -1.468 -13.076 1.00 55.38 98 GLY A C 1
ATOM 754 O O . GLY A 1 98 ? 14.405 -2.083 -13.968 1.00 55.38 98 GLY A O 1
ATOM 755 N N . MET A 1 99 ? 14.492 -0.390 -12.489 1.00 52.31 99 MET A N 1
ATOM 756 C CA . MET A 1 99 ? 13.317 0.334 -12.941 1.00 52.31 99 MET A CA 1
ATOM 757 C C . MET A 1 99 ? 13.672 0.978 -14.282 1.00 52.31 99 MET A C 1
ATOM 759 O O . MET A 1 99 ? 14.759 1.544 -14.411 1.00 52.31 99 MET A O 1
ATOM 763 N N . GLY A 1 100 ? 12.803 0.809 -15.279 1.00 49.31 100 GLY A N 1
ATOM 764 C CA . GLY A 1 100 ? 12.926 1.501 -16.564 1.00 49.31 100 GLY A CA 1
ATOM 765 C C . GLY A 1 100 ? 12.754 3.007 -16.436 1.00 49.31 100 GLY A C 1
ATOM 766 O O . GLY A 1 100 ? 12.133 3.452 -15.442 1.00 49.31 100 GLY A O 1
#

Sequence (100 aa):
MAELGLGAPRLADHCLPTAVLLRRYFLGRGVMCGRFVLYSSLDEIVQAFDVATAPPRLRTSYNIAPTQTVAVVLERGGVRSVEEMVWGLIPAWAKDRGMG

Mean predicted aligned error: 14.51 Å

Solvent-accessible surface area (backbone atoms only — not comparable to full-atom values): 7122 Å² total; per-residue (Å²): 137,81,90,88,82,88,81,88,80,79,88,86,86,89,81,83,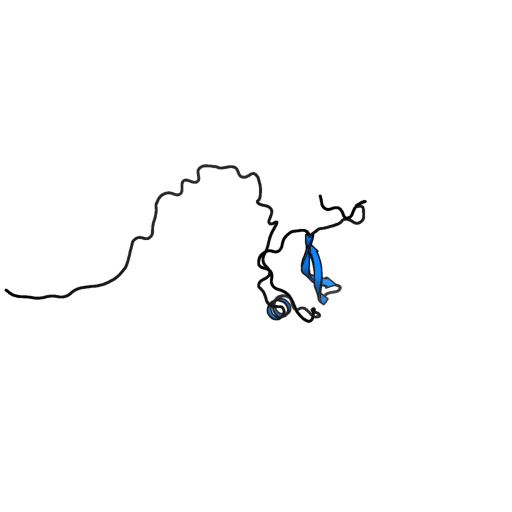85,88,76,91,76,87,70,86,75,76,93,84,73,82,80,73,85,64,60,49,67,43,80,71,53,57,66,59,51,34,65,74,66,63,44,78,43,68,66,99,71,69,84,66,36,88,70,42,48,71,70,37,76,42,82,40,83,45,76,58,96,90,44,30,30,49,43,81,43,60,46,62,92,76,61,93,83,56,92,59,94,71,77,131